Protein AF-A0A357G0B0-F1 (afdb_monomer_lite)

Radius of gyration: 17.68 Å; chains: 1; bounding box: 60×30×47 Å

Sequence (173 aa):
MLNKKDSALLTSKLYVPMVVRDMLEATEPMADDEQYALHETISNLQPDSALLSIALAAKEISKAAAYPSATLKVLGIECDRIIEDYAPLWLENAREKRIDEALVFDTLAGIPEDLEGLCDLLEVNTAFFASHDPKAAALCEILCIQAGAHALIAEEFIGVIDNEADEPVDFGV

Structure (mmCIF, N/CA/C/O backbone):
data_AF-A0A357G0B0-F1
#
_entry.id   AF-A0A357G0B0-F1
#
loop_
_atom_site.group_PDB
_atom_site.id
_atom_site.type_symbol
_atom_site.label_atom_id
_atom_site.label_alt_id
_atom_site.label_comp_id
_atom_site.label_asym_id
_atom_site.label_entity_id
_atom_site.label_seq_id
_atom_site.pdbx_PDB_ins_code
_atom_site.Cartn_x
_atom_site.Cartn_y
_atom_site.Cartn_z
_atom_site.occupancy
_atom_site.B_iso_or_equiv
_atom_site.auth_seq_id
_atom_site.auth_comp_id
_atom_site.auth_asym_id
_atom_site.auth_atom_id
_atom_site.pdbx_PDB_model_num
ATOM 1 N N . MET A 1 1 ? -8.325 5.431 -14.487 1.00 60.06 1 MET A N 1
ATOM 2 C CA . MET A 1 1 ? -9.348 4.440 -14.054 1.00 60.06 1 MET A CA 1
ATOM 3 C C . MET A 1 1 ? -9.227 3.099 -14.796 1.00 60.06 1 MET A C 1
ATOM 5 O O . MET A 1 1 ? -9.476 3.025 -15.997 1.00 60.06 1 MET A O 1
ATOM 9 N N . LEU A 1 2 ? -8.843 2.037 -14.076 1.00 78.25 2 LEU A N 1
ATOM 10 C CA . LEU A 1 2 ? -8.653 0.672 -14.598 1.00 78.25 2 LEU A CA 1
ATOM 11 C C . LEU A 1 2 ? -9.975 0.010 -15.027 1.00 78.25 2 LEU A C 1
ATOM 13 O O . LEU A 1 2 ? -11.024 0.229 -14.418 1.00 78.25 2 LEU A O 1
ATOM 17 N N . ASN A 1 3 ? -9.931 -0.841 -16.057 1.00 85.81 3 ASN A N 1
ATOM 18 C CA . ASN A 1 3 ? -11.097 -1.638 -16.446 1.00 85.81 3 ASN A CA 1
ATOM 19 C C . ASN A 1 3 ? -11.273 -2.864 -15.518 1.00 85.81 3 ASN A C 1
ATOM 21 O O . ASN A 1 3 ? -10.337 -3.302 -14.855 1.00 85.81 3 ASN A O 1
ATOM 25 N N . LYS A 1 4 ? -12.467 -3.476 -15.506 1.00 83.75 4 LYS A N 1
ATOM 26 C CA . LYS A 1 4 ? -12.779 -4.615 -14.614 1.00 83.75 4 LYS A CA 1
ATOM 27 C C . LYS A 1 4 ? -11.841 -5.818 -14.779 1.00 83.75 4 LYS A C 1
ATOM 29 O O . LYS A 1 4 ? -11.578 -6.515 -13.804 1.00 83.75 4 LYS A O 1
ATOM 34 N N . LYS A 1 5 ? -11.370 -6.087 -16.000 1.00 84.75 5 LYS A N 1
ATOM 35 C CA . LYS A 1 5 ? -10.456 -7.201 -16.290 1.00 84.75 5 LYS A CA 1
ATOM 36 C C . LYS A 1 5 ? -9.060 -6.914 -15.736 1.00 84.75 5 LYS A C 1
ATOM 38 O O . LYS A 1 5 ? -8.424 -7.817 -15.206 1.00 84.75 5 LYS A O 1
ATOM 43 N N . ASP A 1 6 ? -8.615 -5.670 -15.842 1.00 85.81 6 ASP A N 1
ATOM 44 C CA . ASP A 1 6 ? -7.333 -5.190 -15.331 1.00 85.81 6 ASP A CA 1
ATOM 45 C C . ASP A 1 6 ? -7.320 -5.202 -13.802 1.00 85.81 6 ASP A C 1
ATOM 47 O O . ASP A 1 6 ? -6.399 -5.754 -13.208 1.00 85.81 6 ASP A O 1
ATOM 51 N N . SER A 1 7 ? -8.391 -4.713 -13.165 1.00 81.25 7 SER A N 1
ATOM 52 C CA . SER A 1 7 ? -8.560 -4.806 -11.711 1.00 81.25 7 SER A CA 1
ATOM 53 C C . SER A 1 7 ? -8.569 -6.256 -11.227 1.00 81.25 7 SER A C 1
ATOM 55 O O . SER A 1 7 ? -7.870 -6.579 -10.276 1.00 81.25 7 SER A O 1
ATOM 57 N N . ALA A 1 8 ? -9.301 -7.151 -11.902 1.00 82.06 8 ALA A N 1
ATOM 58 C CA . ALA A 1 8 ? -9.315 -8.567 -11.537 1.00 82.06 8 ALA A CA 1
ATOM 59 C C . ALA A 1 8 ? -7.929 -9.215 -11.677 1.00 82.06 8 ALA A C 1
ATOM 61 O O . ALA A 1 8 ? -7.543 -10.012 -10.827 1.00 82.06 8 ALA A O 1
ATOM 62 N N . LEU A 1 9 ? -7.172 -8.860 -12.721 1.00 85.00 9 LEU A N 1
ATOM 63 C CA . LEU A 1 9 ? -5.824 -9.381 -12.926 1.00 85.00 9 LEU A CA 1
ATOM 64 C C . LEU A 1 9 ? -4.858 -8.898 -11.838 1.00 85.00 9 LEU A C 1
ATOM 66 O O . LEU A 1 9 ? -4.165 -9.734 -11.263 1.00 85.00 9 LEU A O 1
ATOM 70 N N . LEU A 1 10 ? -4.857 -7.598 -11.518 1.00 85.44 10 LEU A N 1
ATOM 71 C CA . LEU A 1 10 ? -4.059 -7.036 -10.421 1.00 85.44 10 LEU A CA 1
ATOM 72 C C . LEU A 1 10 ? -4.351 -7.753 -9.113 1.00 85.44 10 LEU A C 1
ATOM 74 O O . LEU A 1 10 ? -3.448 -8.326 -8.524 1.00 85.44 10 LEU A O 1
ATOM 78 N N . THR A 1 11 ? -5.617 -7.807 -8.704 1.00 78.75 11 THR A N 1
ATOM 79 C CA . THR A 1 11 ? -6.006 -8.438 -7.440 1.00 78.75 11 THR A CA 1
ATOM 80 C C . THR A 1 11 ? -5.720 -9.945 -7.426 1.00 78.75 11 THR A C 1
ATOM 82 O O . THR A 1 11 ? -5.420 -10.505 -6.380 1.00 78.75 11 THR A O 1
ATOM 85 N N . SER A 1 12 ? -5.766 -10.622 -8.580 1.00 81.44 12 SER A N 1
ATOM 86 C CA . SER A 1 12 ? -5.409 -12.046 -8.669 1.00 81.44 12 SER A CA 1
ATOM 87 C C . SER A 1 12 ? -3.911 -12.324 -8.565 1.00 81.44 12 SER A C 1
ATOM 89 O O . SER A 1 12 ? -3.527 -13.463 -8.345 1.00 81.44 12 SER A O 1
ATOM 91 N N . LYS A 1 13 ? -3.060 -11.325 -8.802 1.00 86.38 13 LYS A N 1
ATOM 92 C CA . LYS A 1 13 ? -1.601 -11.479 -8.774 1.00 86.38 13 LYS A CA 1
ATOM 93 C C . LYS A 1 13 ? -0.996 -10.878 -7.511 1.00 86.38 13 LYS A C 1
ATOM 95 O O . LYS A 1 13 ? -0.071 -11.446 -6.945 1.00 86.38 13 LYS A O 1
ATOM 100 N N . LEU A 1 14 ? -1.552 -9.754 -7.081 1.00 87.62 14 LEU A N 1
ATOM 101 C CA . LEU A 1 14 ? -1.248 -9.041 -5.857 1.00 87.62 14 LEU A CA 1
ATOM 102 C C . LEU A 1 14 ? -2.347 -9.412 -4.859 1.00 87.62 14 LEU A C 1
ATOM 104 O O . LEU A 1 14 ? -3.394 -8.772 -4.809 1.00 87.62 14 LEU A O 1
ATOM 108 N N . TYR A 1 15 ? -2.153 -10.512 -4.130 1.00 88.44 15 TYR A N 1
ATOM 109 C CA . TYR A 1 15 ? -3.169 -11.086 -3.234 1.00 88.44 15 TYR A CA 1
ATOM 110 C C . TYR A 1 15 ? -3.373 -10.273 -1.943 1.00 88.44 15 TYR A C 1
ATOM 112 O O . TYR A 1 15 ? -4.422 -10.379 -1.307 1.00 88.44 15 TYR A O 1
ATOM 120 N N . VAL A 1 16 ? -2.395 -9.435 -1.580 1.00 94.00 16 VAL A N 1
ATOM 121 C CA . VAL A 1 16 ? -2.351 -8.621 -0.350 1.00 94.00 16 VAL A CA 1
ATOM 122 C C . VAL A 1 16 ? -3.639 -7.821 -0.091 1.00 94.00 16 VAL A C 1
ATOM 124 O O . VAL A 1 16 ? -4.158 -7.908 1.019 1.00 94.00 16 VAL A O 1
ATOM 127 N N . PRO A 1 17 ? -4.243 -7.109 -1.064 1.00 92.81 17 PRO A N 1
ATOM 128 C CA . PRO A 1 17 ? -5.452 -6.323 -0.814 1.00 92.81 17 PRO A CA 1
ATOM 129 C C . PRO A 1 17 ? -6.666 -7.183 -0.444 1.00 92.81 17 PRO A C 1
ATOM 131 O O . PRO A 1 17 ? -7.521 -6.735 0.314 1.00 92.81 17 PRO A O 1
ATOM 134 N N . MET A 1 18 ? -6.754 -8.418 -0.958 1.00 92.56 18 MET A N 1
ATOM 135 C CA . MET A 1 18 ? -7.819 -9.345 -0.554 1.00 92.56 18 MET A CA 1
ATOM 136 C C . MET A 1 18 ? -7.605 -9.821 0.874 1.00 92.56 18 MET A C 1
ATOM 138 O O . MET A 1 18 ? -8.544 -9.776 1.655 1.00 92.56 18 MET A O 1
ATOM 142 N N . VAL A 1 19 ? -6.373 -10.205 1.219 1.00 94.06 19 VAL A N 1
ATOM 143 C CA . VAL A 1 19 ? -6.018 -10.632 2.580 1.00 94.06 19 VAL A CA 1
ATOM 144 C C . VAL A 1 19 ? -6.338 -9.527 3.588 1.00 94.06 19 VAL A C 1
ATOM 146 O O . VAL A 1 19 ? -6.997 -9.785 4.589 1.00 94.06 19 VAL A O 1
ATOM 149 N N . VAL A 1 20 ? -5.961 -8.281 3.288 1.00 96.00 20 VAL A N 1
ATOM 150 C CA . VAL A 1 20 ? -6.248 -7.122 4.146 1.00 96.00 20 VAL A CA 1
ATOM 151 C C . VAL A 1 20 ? -7.751 -6.880 4.293 1.00 96.00 20 VAL A C 1
ATOM 153 O O . VAL A 1 20 ? -8.222 -6.655 5.407 1.00 96.00 20 VAL A O 1
ATOM 156 N N . ARG A 1 21 ? -8.528 -6.963 3.206 1.00 94.69 21 ARG A N 1
ATOM 157 C CA . ARG A 1 21 ? -9.992 -6.850 3.287 1.00 94.69 21 ARG A CA 1
ATOM 158 C C . ARG A 1 21 ? -10.594 -7.958 4.151 1.00 94.69 21 ARG A C 1
ATOM 160 O O . ARG A 1 21 ? -11.410 -7.668 5.019 1.00 94.69 21 ARG A O 1
ATOM 167 N N . ASP A 1 22 ? -10.180 -9.201 3.938 1.00 94.44 22 ASP A N 1
ATOM 168 C CA . ASP A 1 22 ? -10.704 -10.350 4.676 1.00 94.44 22 ASP A CA 1
ATOM 169 C C . ASP A 1 22 ? -10.360 -10.234 6.178 1.00 94.44 22 ASP A C 1
ATOM 171 O O . ASP A 1 22 ? -11.207 -10.500 7.032 1.00 94.44 22 ASP A O 1
ATOM 175 N N . MET A 1 23 ? -9.164 -9.732 6.515 1.00 95.56 23 MET A N 1
ATOM 176 C CA . MET A 1 23 ? -8.775 -9.409 7.893 1.00 95.56 23 MET A CA 1
ATOM 177 C C . MET A 1 23 ? -9.672 -8.322 8.497 1.00 95.56 23 MET A C 1
ATOM 179 O O . MET A 1 23 ? -10.169 -8.505 9.611 1.00 95.56 23 MET A O 1
ATOM 183 N N . LEU A 1 24 ? -9.918 -7.217 7.779 1.00 94.56 24 LEU A N 1
ATOM 184 C CA . LEU A 1 24 ? -10.809 -6.132 8.224 1.00 94.56 24 LEU A CA 1
ATOM 185 C C . LEU A 1 24 ? -12.237 -6.627 8.497 1.00 94.56 24 LEU A C 1
ATOM 187 O O . LEU A 1 24 ? -12.847 -6.220 9.483 1.00 94.56 24 LEU A O 1
ATOM 191 N N . GLU A 1 25 ? -12.759 -7.513 7.647 1.00 93.88 25 GLU A N 1
ATOM 192 C CA . GLU A 1 25 ? -14.118 -8.058 7.757 1.00 93.88 25 GLU A CA 1
ATOM 193 C C . GLU A 1 25 ? -14.258 -9.139 8.842 1.00 93.88 25 GLU A C 1
ATOM 195 O O . GLU A 1 25 ? -15.366 -9.390 9.327 1.00 93.88 25 GLU A O 1
ATOM 200 N N . ALA A 1 26 ? -13.157 -9.776 9.251 1.00 93.12 26 ALA A N 1
ATOM 201 C CA . ALA A 1 26 ? -13.181 -10.788 10.298 1.00 93.12 26 ALA A CA 1
ATOM 202 C C . ALA A 1 26 ? -13.670 -10.205 11.636 1.00 93.12 26 ALA A C 1
ATOM 204 O O . ALA A 1 26 ? -13.293 -9.107 12.049 1.00 93.12 26 ALA A O 1
ATOM 205 N N . THR A 1 27 ? -14.488 -10.962 12.368 1.00 89.50 27 THR A N 1
ATOM 206 C CA . THR A 1 27 ? -14.998 -10.534 13.683 1.00 89.50 27 THR A CA 1
ATOM 207 C C . THR A 1 27 ? -13.985 -10.718 14.807 1.00 89.50 27 THR A C 1
ATOM 209 O O . THR A 1 27 ? -14.098 -10.084 15.853 1.00 89.50 27 THR A O 1
ATOM 212 N N . GLU A 1 28 ? -13.024 -11.617 14.613 1.00 91.81 28 GLU A N 1
ATOM 213 C CA . GLU A 1 28 ? -11.996 -11.926 15.601 1.00 91.81 28 GLU A CA 1
ATOM 214 C C . GLU A 1 28 ? -10.842 -10.910 15.517 1.00 91.81 28 GLU A C 1
ATOM 216 O O . GLU A 1 28 ? -10.600 -10.335 14.445 1.00 91.81 28 GLU A O 1
ATOM 221 N N . PRO A 1 29 ? -10.149 -10.627 16.636 1.00 90.12 29 PRO A N 1
ATOM 222 C CA . PRO A 1 29 ? -8.896 -9.881 16.609 1.00 90.12 29 PRO A CA 1
ATOM 223 C C . PRO A 1 29 ? -7.864 -10.594 15.734 1.00 90.12 29 PRO A C 1
ATOM 225 O O . PRO A 1 29 ? -7.851 -11.819 15.681 1.00 90.12 29 PRO A O 1
ATOM 228 N N . MET A 1 30 ? -6.992 -9.822 15.090 1.00 93.25 30 MET A N 1
ATOM 229 C CA . MET A 1 30 ? -5.939 -10.378 14.245 1.00 93.25 30 MET A CA 1
ATOM 230 C C . MET A 1 30 ? -4.884 -11.068 15.114 1.00 93.25 30 MET A C 1
ATOM 232 O O . MET A 1 30 ? -4.330 -10.443 16.024 1.00 93.25 30 MET A O 1
ATOM 236 N N . ALA A 1 31 ? -4.622 -12.341 14.846 1.00 93.50 31 ALA A N 1
ATOM 237 C CA . ALA A 1 31 ? -3.631 -13.118 15.575 1.00 93.50 31 ALA A CA 1
ATOM 238 C C . ALA A 1 31 ? -2.198 -12.761 15.134 1.00 93.50 31 ALA A C 1
ATOM 240 O O . ALA A 1 31 ? -1.970 -12.246 14.039 1.00 93.50 31 ALA A O 1
ATOM 241 N N . ASP A 1 32 ? -1.212 -13.005 16.001 1.00 94.00 32 ASP A N 1
ATOM 242 C CA . ASP A 1 32 ? 0.187 -12.631 15.740 1.00 94.00 32 ASP A CA 1
ATOM 243 C C . ASP A 1 32 ? 0.774 -13.364 14.518 1.00 94.00 32 ASP A C 1
ATOM 245 O O . ASP A 1 32 ? 1.599 -12.814 13.790 1.00 94.00 32 ASP A O 1
ATOM 249 N N . ASP A 1 33 ? 0.341 -14.601 14.265 1.00 95.56 33 ASP A N 1
ATOM 250 C CA . ASP A 1 33 ? 0.732 -15.385 13.092 1.00 95.56 33 ASP A CA 1
ATOM 251 C C . ASP A 1 33 ? 0.123 -14.834 11.796 1.00 95.56 33 ASP A C 1
ATOM 253 O O . ASP A 1 33 ? 0.802 -14.809 10.771 1.00 95.56 33 ASP A O 1
ATOM 257 N N . GLU A 1 34 ? -1.108 -14.322 11.841 1.00 94.69 34 GLU A N 1
ATOM 258 C CA . GLU A 1 34 ? -1.740 -13.616 10.720 1.00 94.69 34 GLU A CA 1
ATOM 259 C C . GLU A 1 34 ? -0.993 -12.316 10.375 1.00 94.69 34 GLU A C 1
ATOM 261 O O . GLU A 1 34 ? -0.730 -12.042 9.200 1.00 94.69 34 GLU A O 1
ATOM 266 N N . GLN A 1 35 ? -0.594 -11.545 11.394 1.00 95.38 35 GLN A N 1
ATOM 267 C CA . GLN A 1 35 ? 0.223 -10.334 11.225 1.00 95.38 35 GLN A CA 1
ATOM 268 C C . GLN A 1 35 ? 1.582 -10.660 10.605 1.00 95.38 35 GLN A C 1
ATOM 270 O O . GLN A 1 35 ? 2.012 -10.019 9.643 1.00 95.38 35 GLN A O 1
ATOM 275 N N . TYR A 1 36 ? 2.247 -11.688 11.135 1.00 96.12 36 TYR A N 1
ATOM 276 C CA . TYR A 1 36 ? 3.538 -12.143 10.635 1.00 96.12 36 TYR A CA 1
ATOM 277 C C . TYR A 1 36 ? 3.447 -12.633 9.186 1.00 96.12 36 TYR A C 1
ATOM 279 O O . TYR A 1 36 ? 4.262 -12.242 8.350 1.00 96.12 36 TYR A O 1
ATOM 287 N N . ALA A 1 37 ? 2.426 -13.430 8.862 1.00 96.19 37 ALA A N 1
ATOM 288 C CA . ALA A 1 37 ? 2.205 -13.930 7.510 1.00 96.19 37 ALA A CA 1
ATOM 289 C C . ALA A 1 37 ? 1.981 -12.788 6.507 1.00 96.19 37 ALA A C 1
ATOM 291 O O . ALA A 1 37 ? 2.470 -12.857 5.377 1.00 96.19 37 ALA A O 1
ATOM 292 N N . LEU A 1 38 ? 1.284 -11.717 6.906 1.00 96.88 38 LEU A N 1
ATOM 293 C CA . LEU A 1 38 ? 1.117 -10.535 6.061 1.00 96.88 38 LEU A CA 1
ATOM 294 C C . LEU A 1 38 ? 2.447 -9.803 5.837 1.00 96.88 38 LEU A C 1
ATOM 296 O O . LEU A 1 38 ? 2.760 -9.472 4.691 1.00 96.88 38 LEU A O 1
ATOM 300 N N . HIS A 1 39 ? 3.250 -9.602 6.890 1.00 96.75 39 HIS A N 1
ATOM 301 C CA . HIS A 1 39 ? 4.597 -9.039 6.748 1.00 96.75 39 HIS A CA 1
ATOM 302 C C . HIS A 1 39 ? 5.443 -9.854 5.767 1.00 96.75 39 HIS A C 1
ATOM 304 O O . HIS A 1 39 ? 6.003 -9.278 4.837 1.00 96.75 39 HIS A O 1
ATOM 310 N N . GLU A 1 40 ? 5.508 -11.174 5.951 1.00 96.62 40 GLU A N 1
ATOM 311 C CA . GLU A 1 40 ? 6.295 -12.076 5.105 1.00 96.62 40 GLU A CA 1
ATOM 312 C C . GLU A 1 40 ? 5.798 -12.067 3.652 1.00 96.62 40 GLU A C 1
ATOM 314 O O . GLU A 1 40 ? 6.585 -12.063 2.703 1.00 96.62 40 GLU A O 1
ATOM 319 N N . THR A 1 41 ? 4.480 -12.022 3.455 1.00 96.00 41 THR A N 1
ATOM 320 C CA . THR A 1 41 ? 3.885 -11.970 2.116 1.00 96.00 41 THR A CA 1
ATOM 321 C C . THR A 1 41 ? 4.326 -10.717 1.367 1.00 96.00 41 THR A C 1
ATOM 323 O O . THR A 1 41 ? 4.695 -10.809 0.198 1.00 96.00 41 THR A O 1
ATOM 326 N N . ILE A 1 42 ? 4.305 -9.555 2.026 1.00 97.25 42 ILE A N 1
ATOM 327 C CA . ILE A 1 42 ? 4.686 -8.290 1.395 1.00 97.25 42 ILE A CA 1
ATOM 328 C C . ILE A 1 42 ? 6.206 -8.211 1.216 1.00 97.25 42 ILE A C 1
ATOM 330 O O . ILE A 1 42 ? 6.648 -7.806 0.150 1.00 97.25 42 ILE A O 1
ATOM 334 N N . SER A 1 43 ? 7.008 -8.660 2.189 1.00 96.81 43 SER A N 1
ATOM 335 C CA . SER A 1 43 ? 8.480 -8.608 2.108 1.00 96.81 43 SER A CA 1
ATOM 336 C C . SER A 1 43 ? 9.080 -9.432 0.969 1.00 96.81 43 SER A C 1
ATOM 338 O O . SER A 1 43 ? 10.222 -9.213 0.586 1.00 96.81 43 SER A O 1
ATOM 340 N N . ASN A 1 44 ? 8.337 -10.412 0.452 1.00 95.19 44 ASN A N 1
ATOM 341 C CA . ASN A 1 44 ? 8.759 -11.234 -0.682 1.00 95.19 44 ASN A CA 1
ATOM 342 C C . ASN A 1 44 ? 8.447 -10.596 -2.050 1.00 95.19 44 ASN A C 1
ATOM 344 O O . ASN A 1 44 ? 8.746 -11.193 -3.089 1.00 95.19 44 ASN A O 1
ATOM 348 N N . LEU A 1 45 ? 7.815 -9.421 -2.077 1.00 94.62 45 LEU A N 1
ATOM 349 C CA . LEU A 1 45 ? 7.503 -8.712 -3.312 1.00 94.62 45 LEU A CA 1
ATOM 350 C C . LEU A 1 45 ? 8.704 -7.898 -3.802 1.00 94.62 45 LEU A C 1
ATOM 352 O O . LEU A 1 45 ? 9.580 -7.499 -3.045 1.00 94.62 45 LEU A O 1
ATOM 356 N N . GLN A 1 46 ? 8.734 -7.646 -5.108 1.00 92.88 46 GLN A N 1
ATOM 357 C CA . GLN A 1 46 ? 9.593 -6.600 -5.662 1.00 92.88 46 GLN A CA 1
ATOM 358 C C . GLN A 1 46 ? 8.991 -5.220 -5.348 1.00 92.88 46 GLN A C 1
ATOM 360 O O . GLN A 1 46 ? 7.767 -5.136 -5.192 1.00 92.88 46 GLN A O 1
ATOM 365 N N . PRO A 1 47 ? 9.794 -4.142 -5.273 1.00 94.25 47 PRO A N 1
ATOM 366 C CA . PRO A 1 47 ? 9.307 -2.825 -4.853 1.00 94.25 47 PRO A CA 1
ATOM 367 C C . PRO A 1 47 ? 8.108 -2.286 -5.644 1.00 94.25 47 PRO A C 1
ATOM 369 O O . PRO A 1 47 ? 7.177 -1.752 -5.050 1.00 94.25 47 PRO A O 1
ATOM 372 N N . ASP A 1 48 ? 8.063 -2.503 -6.958 1.00 93.12 48 ASP A N 1
ATOM 373 C CA . ASP A 1 48 ? 6.939 -2.113 -7.822 1.00 93.12 48 ASP A CA 1
ATOM 374 C C . ASP A 1 48 ? 5.623 -2.817 -7.443 1.00 93.12 48 ASP A C 1
ATOM 376 O O . ASP A 1 48 ? 4.548 -2.219 -7.348 1.00 93.12 48 ASP A O 1
ATOM 380 N N . SER A 1 49 ? 5.723 -4.114 -7.176 1.00 94.75 49 SER A N 1
ATOM 381 C CA . SER A 1 49 ? 4.619 -4.986 -6.804 1.00 94.75 49 SER A CA 1
ATOM 382 C C . SER A 1 49 ? 4.188 -4.730 -5.362 1.00 94.75 49 SER A C 1
ATOM 384 O O . SER A 1 49 ? 2.995 -4.815 -5.056 1.00 94.75 49 SER A O 1
ATOM 386 N N . ALA A 1 50 ? 5.138 -4.395 -4.487 1.00 96.75 50 ALA A N 1
ATOM 387 C CA . ALA A 1 50 ? 4.890 -3.980 -3.116 1.00 96.75 50 ALA A CA 1
ATOM 388 C C . ALA A 1 50 ? 4.144 -2.645 -3.076 1.00 96.75 50 ALA A C 1
ATOM 390 O O . ALA A 1 50 ? 3.085 -2.589 -2.458 1.00 96.75 50 ALA A O 1
ATOM 391 N N . LEU A 1 51 ? 4.604 -1.622 -3.806 1.00 97.56 51 LEU A N 1
ATOM 392 C CA . LEU A 1 51 ? 3.942 -0.316 -3.899 1.00 97.56 51 LEU A CA 1
ATOM 393 C C . LEU A 1 51 ? 2.471 -0.462 -4.303 1.00 97.56 51 LEU A C 1
ATOM 395 O O . LEU A 1 51 ? 1.575 0.001 -3.594 1.00 97.56 51 LEU A O 1
ATOM 399 N N . LEU A 1 52 ? 2.197 -1.191 -5.390 1.00 96.88 52 LEU A N 1
ATOM 400 C CA . LEU A 1 52 ? 0.824 -1.438 -5.835 1.00 96.88 52 LEU A CA 1
ATOM 401 C C . LEU A 1 52 ? 0.007 -2.255 -4.828 1.00 96.88 52 LEU A C 1
ATOM 403 O O . LEU A 1 52 ? -1.171 -1.963 -4.611 1.00 96.88 52 LEU A O 1
ATOM 407 N N . SER A 1 53 ? 0.608 -3.273 -4.210 1.00 97.31 53 SER A N 1
ATOM 408 C CA . SER A 1 53 ? -0.059 -4.095 -3.193 1.00 97.31 53 SER A CA 1
ATOM 409 C C . SER A 1 53 ? -0.452 -3.274 -1.970 1.00 97.31 53 SER A C 1
ATOM 411 O O . SER A 1 53 ? -1.583 -3.386 -1.497 1.00 97.31 53 SER A O 1
ATOM 413 N N . ILE A 1 54 ? 0.460 -2.429 -1.490 1.00 98.31 54 ILE A N 1
ATOM 414 C CA . ILE A 1 54 ? 0.267 -1.565 -0.328 1.00 98.31 54 ILE A CA 1
ATOM 415 C C . ILE A 1 54 ? -0.774 -0.492 -0.651 1.00 98.31 54 ILE A C 1
ATOM 417 O O . ILE A 1 54 ? -1.721 -0.341 0.114 1.00 98.31 54 ILE A O 1
ATOM 421 N N . ALA A 1 55 ? -0.687 0.184 -1.801 1.00 98.00 55 ALA A N 1
ATOM 422 C CA . ALA A 1 55 ? -1.665 1.197 -2.207 1.00 98.00 55 ALA A CA 1
ATOM 423 C C . ALA A 1 55 ? -3.082 0.613 -2.349 1.00 98.00 55 ALA A C 1
ATOM 425 O O . ALA A 1 55 ? -4.062 1.182 -1.862 1.00 98.00 55 ALA A O 1
ATOM 426 N N . LEU A 1 56 ? -3.217 -0.563 -2.971 1.00 96.62 56 LEU A N 1
ATOM 427 C CA . LEU A 1 56 ? -4.506 -1.248 -3.077 1.00 96.62 56 LEU A CA 1
ATOM 428 C C . LEU A 1 56 ? -5.048 -1.660 -1.700 1.00 96.62 56 LEU A C 1
ATOM 430 O O . LEU A 1 56 ? -6.238 -1.483 -1.447 1.00 96.62 56 LEU A O 1
ATOM 434 N N . ALA A 1 57 ? -4.201 -2.175 -0.807 1.00 97.38 57 ALA A N 1
ATOM 435 C CA . ALA A 1 57 ? -4.594 -2.562 0.546 1.00 97.38 57 ALA A CA 1
ATOM 436 C C . ALA A 1 57 ? -4.990 -1.357 1.417 1.00 97.38 57 ALA A C 1
ATOM 438 O O . ALA A 1 57 ? -6.051 -1.363 2.042 1.00 97.38 57 ALA A O 1
ATOM 439 N N . ALA A 1 58 ? -4.193 -0.290 1.402 1.00 97.56 58 ALA A N 1
ATOM 440 C CA . ALA A 1 58 ? -4.462 0.961 2.106 1.00 97.56 58 ALA A CA 1
ATOM 441 C C . ALA A 1 58 ? -5.771 1.613 1.633 1.00 97.56 58 ALA A C 1
ATOM 443 O O . ALA A 1 58 ? -6.540 2.158 2.430 1.00 97.56 58 ALA A O 1
ATOM 444 N N . LYS A 1 59 ? -6.087 1.484 0.342 1.00 95.56 59 LYS A N 1
ATOM 445 C CA . LYS A 1 59 ? -7.376 1.901 -0.209 1.00 95.56 59 LYS A CA 1
ATOM 446 C C . LYS A 1 59 ? -8.548 1.078 0.332 1.00 95.56 59 LYS A C 1
ATOM 448 O O . LYS A 1 59 ? -9.617 1.646 0.558 1.00 95.56 59 LYS A O 1
ATOM 453 N N . GLU A 1 60 ? -8.387 -0.227 0.550 1.00 95.06 60 GLU A N 1
ATOM 454 C CA . GLU A 1 60 ? -9.420 -1.038 1.212 1.00 95.06 60 GLU A CA 1
ATOM 455 C C . GLU A 1 60 ? -9.619 -0.607 2.674 1.00 95.06 60 GLU A C 1
ATOM 457 O O . GLU A 1 60 ? -10.763 -0.428 3.090 1.00 95.06 60 GLU A O 1
ATOM 462 N N . ILE A 1 61 ? -8.541 -0.305 3.411 1.00 95.56 61 ILE A N 1
ATOM 463 C CA . ILE A 1 61 ? -8.625 0.258 4.775 1.00 95.56 61 ILE A CA 1
ATOM 464 C C . ILE A 1 61 ? -9.391 1.591 4.770 1.00 95.56 61 ILE A C 1
ATOM 466 O O . ILE A 1 61 ? -10.328 1.780 5.547 1.00 95.56 61 ILE A O 1
ATOM 470 N N . SER A 1 62 ? -9.046 2.506 3.856 1.00 94.25 62 SER A N 1
ATOM 471 C CA . SER A 1 62 ? -9.708 3.814 3.724 1.00 94.25 62 SER A CA 1
ATOM 472 C C . SER A 1 62 ? -11.217 3.686 3.464 1.00 94.25 62 SER A C 1
ATOM 474 O O . SER A 1 62 ? -12.009 4.438 4.032 1.00 94.25 62 SER A O 1
ATOM 476 N N . LYS A 1 63 ? -11.641 2.705 2.653 1.00 92.38 63 LYS A N 1
ATOM 477 C CA . LYS A 1 63 ? -13.064 2.437 2.374 1.00 92.38 63 LYS A CA 1
ATOM 478 C C . LYS A 1 63 ? -13.800 1.777 3.538 1.00 92.38 63 LYS A C 1
ATOM 480 O O . LYS A 1 63 ? -14.990 2.033 3.706 1.00 92.38 63 LYS A O 1
ATOM 485 N N . ALA A 1 64 ? -13.128 0.896 4.276 1.00 90.38 64 ALA A N 1
ATOM 486 C CA . ALA A 1 64 ? -13.721 0.153 5.386 1.00 90.38 64 ALA A CA 1
ATOM 487 C C . ALA A 1 64 ? -13.920 1.021 6.638 1.00 90.38 64 ALA A C 1
ATOM 489 O O . ALA A 1 64 ? -14.732 0.686 7.501 1.00 90.38 64 ALA A O 1
ATOM 490 N N . ALA A 1 65 ? -13.210 2.147 6.733 1.00 88.00 65 ALA A N 1
ATOM 491 C CA . ALA A 1 65 ? -13.280 3.044 7.872 1.00 88.00 65 ALA A CA 1
ATOM 492 C C . ALA A 1 65 ? -14.711 3.548 8.137 1.00 88.00 65 ALA A C 1
ATOM 494 O O . ALA A 1 65 ? -15.310 4.270 7.339 1.00 88.00 65 ALA A O 1
ATOM 495 N N . ALA A 1 66 ? -15.239 3.231 9.321 1.00 84.62 6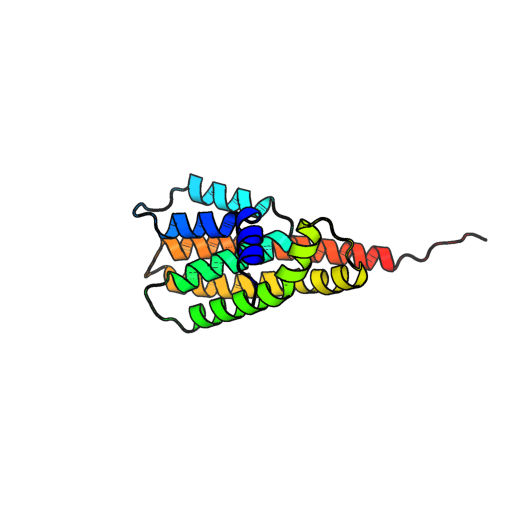6 ALA A N 1
ATOM 496 C CA . ALA A 1 66 ? -16.561 3.687 9.756 1.00 84.62 66 ALA A CA 1
ATOM 497 C C . ALA A 1 66 ? -16.612 5.193 10.084 1.00 84.62 66 ALA A C 1
ATOM 499 O O . ALA A 1 66 ? -17.696 5.773 10.194 1.00 84.62 66 ALA A O 1
ATOM 500 N N . TYR A 1 67 ? -15.448 5.829 10.253 1.00 83.75 67 TYR A N 1
ATOM 501 C CA . TYR A 1 67 ? -15.321 7.214 10.691 1.00 83.75 67 TYR A CA 1
ATOM 502 C C . TYR A 1 67 ? -14.687 8.080 9.601 1.00 83.75 67 TYR A C 1
ATOM 504 O O . TYR A 1 67 ? -13.598 7.763 9.120 1.00 83.75 67 TYR A O 1
ATOM 512 N N . PRO A 1 68 ? -15.318 9.205 9.227 1.00 81.94 68 PRO A N 1
ATOM 513 C CA . PRO A 1 68 ? -14.728 10.117 8.264 1.00 81.94 68 PRO A CA 1
ATOM 514 C C . PRO A 1 68 ? -13.505 10.811 8.876 1.00 81.94 68 PRO A C 1
ATOM 516 O O . PRO A 1 68 ? -13.609 11.467 9.911 1.00 81.94 68 PRO A O 1
ATOM 519 N N . SER A 1 69 ? -12.363 10.724 8.196 1.00 89.69 69 SER A N 1
ATOM 520 C CA . SER A 1 69 ? -11.159 11.494 8.515 1.00 89.69 69 SER A CA 1
ATOM 521 C C . SER A 1 69 ? -10.606 12.163 7.262 1.00 89.69 69 SER A C 1
ATOM 523 O O . SER A 1 69 ? -10.603 11.579 6.175 1.00 89.69 69 SER A O 1
ATOM 525 N N . ALA A 1 70 ? -10.103 13.390 7.414 1.00 93.56 70 ALA A N 1
ATOM 526 C CA . ALA A 1 70 ? -9.387 14.073 6.343 1.00 93.56 70 ALA A CA 1
ATOM 527 C C . ALA A 1 70 ? -8.134 13.284 5.923 1.00 93.56 70 ALA A C 1
ATOM 529 O O . ALA A 1 70 ? -7.866 13.176 4.730 1.00 93.56 70 ALA A O 1
ATOM 530 N N . THR A 1 71 ? -7.428 12.670 6.879 1.00 93.44 71 THR A N 1
ATOM 531 C CA . THR A 1 71 ? -6.216 11.872 6.621 1.00 93.44 71 THR A CA 1
ATOM 532 C C .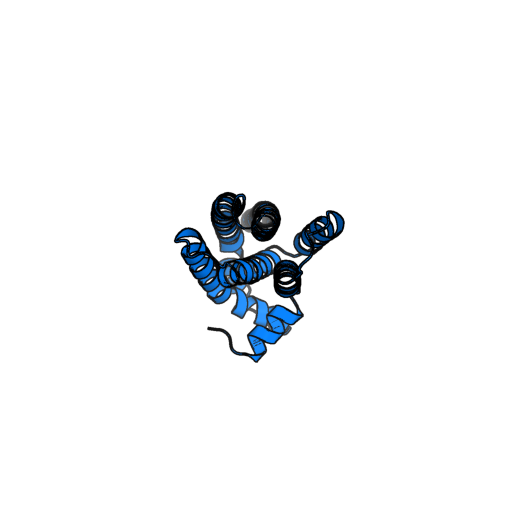 THR A 1 71 ? -6.524 10.614 5.814 1.00 93.44 71 THR A C 1
ATOM 534 O O . THR A 1 71 ? -5.783 10.285 4.894 1.00 93.44 71 THR A O 1
ATOM 537 N N . LEU A 1 72 ? -7.660 9.959 6.076 1.00 93.75 72 LEU A N 1
ATOM 538 C CA . LEU A 1 72 ? -8.109 8.788 5.313 1.00 93.75 72 LEU A CA 1
ATOM 539 C C . LEU A 1 72 ? -8.521 9.140 3.889 1.00 93.75 72 LEU A C 1
ATOM 541 O O . LEU A 1 72 ? -8.310 8.353 2.965 1.00 93.75 72 LEU A O 1
ATOM 545 N N . LYS A 1 73 ? -9.104 10.328 3.704 1.00 94.75 73 LYS A N 1
ATOM 546 C CA . LYS A 1 73 ? -9.440 10.832 2.375 1.00 94.75 73 LYS A CA 1
ATOM 547 C C . LYS A 1 73 ? -8.181 11.135 1.565 1.00 94.75 73 LYS A C 1
ATOM 549 O O . LYS A 1 73 ? -8.150 10.800 0.387 1.00 94.75 73 LYS A O 1
ATOM 554 N N . VAL A 1 74 ? -7.169 11.746 2.184 1.00 96.69 74 VAL A N 1
ATOM 555 C CA . VAL A 1 74 ? -5.867 11.981 1.539 1.00 96.69 74 VAL A CA 1
ATOM 556 C C . VAL A 1 74 ? -5.204 10.651 1.188 1.00 96.69 74 VAL A C 1
ATOM 558 O O . VAL A 1 74 ? -4.836 10.474 0.035 1.00 96.69 74 VAL A O 1
ATOM 561 N N . LEU A 1 75 ? -5.175 9.686 2.116 1.00 96.75 75 LEU A N 1
ATOM 562 C CA . LEU A 1 75 ? -4.666 8.336 1.849 1.00 96.75 75 LEU A CA 1
ATOM 563 C C . LEU A 1 75 ? -5.355 7.696 0.637 1.00 96.75 75 LEU A C 1
ATOM 565 O O . LEU A 1 75 ? -4.686 7.173 -0.245 1.00 96.75 75 LEU A O 1
ATOM 569 N N . GLY A 1 76 ? -6.686 7.775 0.558 1.00 96.44 76 GLY A N 1
ATOM 570 C CA . GLY A 1 76 ? -7.438 7.231 -0.574 1.00 96.44 76 GLY A CA 1
ATOM 571 C C . GLY A 1 76 ? -7.104 7.902 -1.911 1.00 96.44 76 GLY A C 1
ATOM 572 O O . GLY A 1 76 ? -6.969 7.204 -2.912 1.00 96.44 76 GLY A O 1
ATOM 573 N N . ILE A 1 77 ? -6.943 9.232 -1.923 1.00 96.38 77 ILE A N 1
ATOM 574 C CA . ILE A 1 77 ? -6.546 9.994 -3.120 1.00 96.38 77 ILE A CA 1
ATOM 575 C C . ILE A 1 77 ? -5.135 9.602 -3.566 1.00 96.38 77 ILE A C 1
ATOM 577 O O . ILE A 1 77 ? -4.915 9.388 -4.755 1.00 96.38 77 ILE A O 1
ATOM 581 N N . GLU A 1 78 ? -4.203 9.472 -2.624 1.00 97.75 78 GLU A N 1
ATOM 582 C CA . GLU A 1 78 ? -2.821 9.109 -2.932 1.00 97.75 78 GLU A CA 1
ATOM 583 C C . GLU A 1 78 ? -2.718 7.680 -3.469 1.00 97.75 78 GLU A C 1
ATOM 585 O O . GLU A 1 78 ? -2.079 7.432 -4.488 1.00 97.75 78 GLU A O 1
ATOM 590 N N . CYS A 1 79 ? -3.454 6.746 -2.859 1.00 97.44 79 CYS A N 1
ATOM 591 C CA . CYS A 1 79 ? -3.559 5.384 -3.372 1.00 97.44 79 CYS A CA 1
ATOM 592 C C . CYS A 1 79 ? -4.131 5.361 -4.796 1.00 97.44 79 CYS A C 1
ATOM 594 O O . CYS A 1 79 ? -3.675 4.577 -5.625 1.00 97.44 79 CYS A O 1
ATOM 596 N N . ASP A 1 80 ? -5.131 6.198 -5.093 1.00 96.38 80 ASP A N 1
ATOM 597 C CA . ASP A 1 80 ? -5.690 6.312 -6.442 1.00 96.38 80 ASP A CA 1
ATOM 598 C C . ASP A 1 80 ? -4.652 6.802 -7.449 1.00 96.38 80 ASP A C 1
ATOM 600 O O . ASP A 1 80 ? -4.534 6.191 -8.510 1.00 96.38 80 ASP A O 1
ATOM 604 N N . ARG A 1 81 ? -3.876 7.836 -7.102 1.00 96.88 81 ARG A N 1
ATOM 605 C CA . ARG A 1 81 ? -2.783 8.343 -7.940 1.00 96.88 81 ARG A CA 1
ATOM 606 C C . ARG A 1 81 ? -1.765 7.240 -8.241 1.00 96.88 81 ARG A C 1
ATOM 608 O O . ARG A 1 81 ? -1.558 6.917 -9.405 1.00 96.88 81 ARG A O 1
ATOM 615 N N . ILE A 1 82 ? -1.224 6.590 -7.208 1.00 96.75 82 ILE A N 1
ATOM 616 C CA . ILE A 1 82 ? -0.239 5.504 -7.350 1.00 96.75 82 ILE A CA 1
ATOM 617 C C . ILE A 1 82 ? -0.792 4.371 -8.230 1.00 96.75 82 ILE A C 1
ATOM 619 O O . ILE A 1 82 ? -0.130 3.870 -9.136 1.00 96.75 82 ILE A O 1
ATOM 623 N N . ILE A 1 83 ? -2.039 3.949 -8.013 1.00 94.94 83 ILE A N 1
ATOM 624 C CA . ILE A 1 83 ? -2.635 2.893 -8.841 1.00 94.94 83 ILE A CA 1
ATOM 625 C C . ILE A 1 83 ? -2.757 3.346 -10.303 1.00 94.94 83 ILE A C 1
ATOM 627 O O . ILE A 1 83 ? -2.575 2.532 -11.208 1.00 94.94 83 ILE A O 1
ATOM 631 N N . GLU A 1 84 ? -3.097 4.606 -10.564 1.00 93.81 84 GLU A N 1
ATOM 632 C CA . GLU A 1 84 ? -3.203 5.125 -11.929 1.00 93.81 84 GLU A CA 1
ATOM 633 C C . GLU A 1 84 ? -1.848 5.241 -12.631 1.00 93.81 84 GLU A C 1
ATOM 635 O O . GLU A 1 84 ? -1.781 4.921 -13.821 1.00 93.81 84 GLU A O 1
ATOM 640 N N . ASP A 1 85 ? -0.798 5.596 -11.894 1.00 92.94 85 ASP A N 1
ATOM 641 C CA . ASP A 1 85 ? 0.551 5.791 -12.424 1.00 92.94 85 ASP A CA 1
ATOM 642 C C . ASP A 1 85 ? 1.257 4.447 -12.700 1.00 92.94 85 ASP A C 1
ATOM 644 O O . ASP A 1 85 ? 1.788 4.229 -13.790 1.00 92.94 85 ASP A O 1
ATOM 648 N N . TYR A 1 86 ? 1.194 3.490 -11.765 1.00 92.81 86 TYR A N 1
ATOM 649 C CA . TYR A 1 86 ? 2.022 2.273 -11.818 1.00 92.81 86 TYR A CA 1
ATOM 650 C C . TYR A 1 86 ? 1.307 1.044 -12.384 1.00 92.81 86 TYR A C 1
ATOM 652 O O . TYR A 1 86 ? 1.923 0.179 -13.018 1.00 92.81 86 TYR A O 1
ATOM 660 N N . ALA A 1 87 ? -0.006 0.925 -12.175 1.00 92.38 87 ALA A N 1
ATOM 661 C CA . ALA A 1 87 ? -0.720 -0.294 -12.537 1.00 92.38 87 ALA A CA 1
ATOM 662 C C . ALA A 1 87 ? -0.748 -0.596 -14.046 1.00 92.38 87 ALA A C 1
ATOM 664 O O . ALA A 1 87 ? -0.683 -1.781 -14.389 1.00 92.38 87 ALA A O 1
ATOM 665 N N . PRO A 1 88 ? -0.852 0.390 -14.966 1.00 90.44 88 PRO A N 1
ATOM 666 C CA . PRO A 1 88 ? -0.824 0.115 -16.400 1.00 90.44 88 PRO A CA 1
ATOM 667 C C . PRO A 1 88 ? 0.463 -0.588 -16.839 1.00 90.44 88 PRO A C 1
ATOM 669 O O . PRO A 1 88 ? 0.387 -1.644 -17.471 1.00 90.44 88 PRO A O 1
ATOM 672 N N . LEU A 1 89 ? 1.622 -0.053 -16.446 1.00 88.25 89 LEU A N 1
ATOM 673 C CA . LEU A 1 89 ? 2.929 -0.609 -16.796 1.00 88.25 89 LEU A CA 1
ATOM 674 C C . LEU A 1 89 ? 3.126 -1.995 -16.175 1.00 88.25 89 LEU A C 1
ATOM 676 O O . LEU A 1 89 ? 3.491 -2.953 -16.861 1.00 88.25 89 LEU A O 1
ATOM 680 N N . TRP A 1 90 ? 2.786 -2.130 -14.892 1.00 90.94 90 TRP A N 1
ATOM 681 C CA . TRP A 1 90 ? 2.851 -3.406 -14.185 1.00 90.94 90 TRP A CA 1
ATOM 682 C C . TRP A 1 90 ? 1.985 -4.480 -14.866 1.00 90.94 90 TRP A C 1
ATOM 684 O O . TRP A 1 90 ? 2.403 -5.624 -15.050 1.00 90.94 90 TRP A O 1
ATOM 694 N N . LEU A 1 91 ? 0.780 -4.115 -15.320 1.00 90.31 91 LEU A N 1
ATOM 695 C CA . LEU A 1 91 ? -0.122 -5.013 -16.044 1.00 90.31 91 LEU A CA 1
ATOM 696 C C . LEU A 1 91 ? 0.401 -5.411 -17.424 1.00 90.31 91 LEU A C 1
ATOM 698 O O . LEU A 1 91 ? 0.105 -6.515 -17.886 1.00 90.31 91 LEU A O 1
ATOM 702 N N . GLU A 1 92 ? 1.114 -4.525 -18.115 1.00 87.62 92 GLU A N 1
ATOM 703 C CA . GLU A 1 92 ? 1.775 -4.856 -19.378 1.00 87.62 92 GLU A CA 1
ATOM 704 C C . GLU A 1 92 ? 2.893 -5.875 -19.166 1.00 87.62 92 GLU A C 1
ATOM 706 O O . GLU A 1 92 ? 2.938 -6.871 -19.898 1.00 87.62 92 GLU A O 1
ATOM 711 N N . ASN A 1 93 ? 3.684 -5.701 -18.103 1.00 84.69 93 ASN A N 1
ATOM 712 C CA . ASN A 1 93 ? 4.703 -6.661 -17.684 1.00 84.69 93 ASN A CA 1
ATOM 713 C C . ASN A 1 93 ? 4.104 -8.020 -17.313 1.00 84.69 93 ASN A C 1
ATOM 715 O O . ASN A 1 93 ? 4.503 -9.057 -17.839 1.00 84.69 93 ASN A O 1
ATOM 719 N N . ALA A 1 94 ? 3.049 -8.025 -16.496 1.00 84.50 94 ALA A N 1
ATOM 720 C CA . ALA A 1 94 ? 2.354 -9.243 -16.082 1.00 84.50 94 ALA A CA 1
ATOM 721 C C . ALA A 1 94 ? 1.702 -10.015 -17.248 1.00 84.50 94 ALA A C 1
ATOM 723 O O . ALA A 1 94 ? 1.291 -11.167 -17.082 1.00 84.50 94 ALA A O 1
ATOM 724 N N . ARG A 1 95 ? 1.564 -9.381 -18.419 1.00 84.88 95 ARG A N 1
ATOM 725 C CA . ARG A 1 95 ? 1.054 -9.977 -19.663 1.00 84.88 95 ARG A CA 1
ATOM 726 C C . ARG A 1 95 ? 2.163 -10.427 -20.614 1.00 84.88 95 ARG A C 1
ATOM 728 O O . ARG A 1 95 ? 1.836 -10.787 -21.743 1.00 84.88 95 ARG A O 1
ATOM 735 N N . GLU A 1 96 ? 3.423 -10.381 -20.182 1.00 77.69 96 GLU A N 1
ATOM 736 C CA . GLU A 1 96 ? 4.607 -10.737 -20.976 1.00 77.69 96 GLU A CA 1
ATOM 737 C C . GLU A 1 96 ? 4.697 -9.947 -22.294 1.00 77.69 96 GLU A C 1
ATOM 739 O O . GLU A 1 96 ? 5.145 -10.447 -23.330 1.00 77.69 96 GLU A O 1
ATOM 744 N N . LYS A 1 97 ? 4.232 -8.693 -22.292 1.00 73.62 97 LYS A N 1
ATOM 745 C CA . LYS A 1 97 ? 4.408 -7.805 -23.443 1.00 73.62 97 LYS A CA 1
ATOM 746 C C . LYS A 1 97 ? 5.810 -7.204 -23.413 1.00 73.62 97 LYS A C 1
ATOM 748 O O . LYS A 1 97 ? 6.361 -6.968 -22.347 1.00 73.62 97 LYS A O 1
ATOM 753 N N . ARG A 1 98 ? 6.376 -6.919 -24.591 1.00 71.38 98 ARG A N 1
ATOM 754 C CA . ARG A 1 98 ? 7.591 -6.096 -24.674 1.00 71.38 98 ARG A CA 1
ATOM 755 C C . ARG A 1 98 ? 7.276 -4.697 -24.161 1.00 71.38 98 ARG A C 1
ATOM 757 O O . ARG A 1 98 ? 6.334 -4.083 -24.661 1.00 71.38 98 ARG A O 1
ATOM 764 N N . ILE A 1 99 ? 8.079 -4.233 -23.216 1.00 74.69 99 ILE A N 1
ATOM 765 C CA . ILE A 1 99 ? 7.984 -2.904 -22.620 1.00 74.69 99 ILE A CA 1
ATOM 766 C C . ILE A 1 99 ? 9.187 -2.087 -23.084 1.00 74.69 99 ILE A C 1
ATOM 768 O O . ILE A 1 99 ? 10.253 -2.646 -23.340 1.00 74.69 99 ILE A O 1
ATOM 772 N N . ASP A 1 100 ? 8.990 -0.784 -23.240 1.00 74.62 100 ASP A N 1
ATOM 773 C CA . ASP A 1 100 ? 1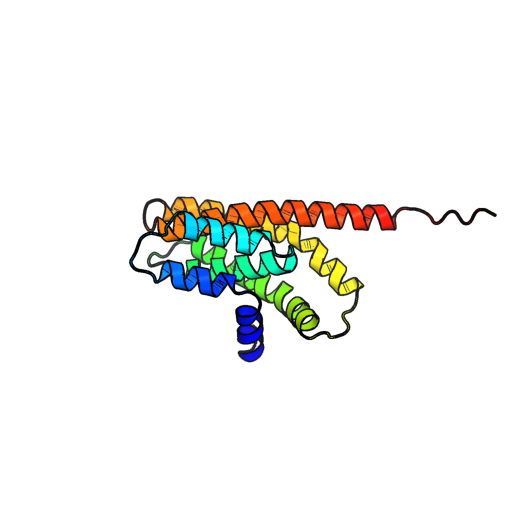0.070 0.167 -23.484 1.00 74.62 100 ASP A CA 1
ATOM 774 C C . ASP A 1 100 ? 10.912 0.334 -22.208 1.00 74.62 100 ASP A C 1
ATOM 776 O O . ASP A 1 100 ? 10.390 0.739 -21.171 1.00 74.62 100 ASP A O 1
ATOM 780 N N . GLU A 1 101 ? 12.199 -0.002 -22.280 1.00 72.44 101 GLU A N 1
ATOM 781 C CA . GLU A 1 101 ? 13.129 0.024 -21.143 1.00 72.44 101 GLU A CA 1
ATOM 782 C C . GLU A 1 101 ? 13.290 1.432 -20.550 1.00 72.44 101 GLU A C 1
ATOM 784 O O . GLU A 1 101 ? 13.404 1.563 -19.333 1.00 72.44 101 GLU A O 1
ATOM 789 N N . ALA A 1 102 ? 13.214 2.485 -21.374 1.00 73.44 102 ALA A N 1
ATOM 790 C CA . ALA A 1 102 ? 13.290 3.864 -20.890 1.00 73.44 102 ALA A CA 1
ATOM 791 C C . ALA A 1 102 ? 12.049 4.239 -20.064 1.00 73.44 102 ALA A C 1
ATOM 793 O O . ALA A 1 102 ? 12.163 4.835 -18.998 1.00 73.44 102 ALA A O 1
ATOM 794 N N . LEU A 1 103 ? 10.864 3.813 -20.515 1.00 73.69 103 LEU A N 1
ATOM 795 C CA . LEU A 1 103 ? 9.611 4.023 -19.785 1.00 73.69 103 LEU A CA 1
ATOM 796 C C . LEU A 1 103 ? 9.591 3.252 -18.458 1.00 73.69 103 LEU A C 1
ATOM 798 O O . LEU A 1 103 ? 9.041 3.738 -17.469 1.00 73.69 103 LEU A O 1
ATOM 802 N N . VAL A 1 104 ? 10.181 2.052 -18.436 1.00 75.50 104 VAL A N 1
ATOM 803 C CA . VAL A 1 104 ? 10.340 1.269 -17.205 1.00 75.50 104 VAL A CA 1
ATOM 804 C C . VAL A 1 104 ? 11.226 2.014 -16.222 1.00 75.50 104 VAL A C 1
ATOM 806 O O . VAL A 1 104 ? 10.804 2.206 -15.089 1.00 75.50 104 VAL A O 1
ATOM 809 N N . PHE A 1 105 ? 12.400 2.476 -16.650 1.00 75.69 105 PHE A N 1
ATOM 810 C CA . PHE A 1 105 ? 13.324 3.188 -15.771 1.00 75.69 105 PHE A CA 1
ATOM 811 C C . PHE A 1 105 ? 12.705 4.460 -15.176 1.00 75.69 105 PHE A C 1
ATOM 813 O O . PHE A 1 105 ? 12.687 4.604 -13.956 1.00 75.69 105 PHE A O 1
ATOM 820 N N . ASP A 1 106 ? 12.099 5.313 -16.009 1.00 78.12 106 ASP A N 1
ATOM 821 C CA . ASP A 1 106 ? 11.440 6.546 -15.552 1.00 78.12 106 ASP A CA 1
ATOM 822 C C . ASP A 1 106 ? 10.331 6.263 -14.526 1.00 78.12 106 ASP A C 1
ATOM 824 O O . ASP A 1 106 ? 10.145 7.015 -13.570 1.00 78.12 106 ASP A O 1
ATOM 828 N N . THR A 1 107 ? 9.599 5.158 -14.700 1.00 76.56 107 THR A N 1
ATOM 829 C CA . THR A 1 107 ? 8.542 4.757 -13.763 1.00 76.56 107 THR A CA 1
ATOM 830 C C . THR A 1 107 ? 9.133 4.201 -12.468 1.00 76.56 107 THR A C 1
ATOM 832 O O . THR A 1 107 ? 8.674 4.548 -11.383 1.00 76.56 107 THR A O 1
ATOM 835 N N . LEU A 1 108 ? 10.166 3.355 -12.558 1.00 81.06 108 LEU A N 1
ATOM 836 C CA . LEU A 1 108 ? 10.828 2.775 -11.389 1.00 81.06 108 LEU A CA 1
ATOM 837 C C . LEU A 1 108 ? 11.507 3.848 -10.524 1.00 81.06 108 LEU A C 1
ATOM 839 O O . LEU A 1 108 ? 11.509 3.706 -9.305 1.00 81.06 108 LEU A O 1
ATOM 843 N N . ALA A 1 109 ? 12.008 4.929 -11.129 1.00 88.50 109 ALA A N 1
ATOM 844 C CA . ALA A 1 109 ? 12.699 6.014 -10.432 1.00 88.50 109 ALA A CA 1
ATOM 845 C C . ALA A 1 109 ? 11.837 6.719 -9.366 1.00 88.50 109 ALA A C 1
ATOM 847 O O . ALA A 1 109 ? 12.370 7.182 -8.364 1.00 88.50 109 ALA A O 1
ATOM 848 N N . GLY A 1 110 ? 10.512 6.777 -9.554 1.00 92.38 110 GLY A N 1
ATOM 849 C CA . GLY A 1 110 ? 9.588 7.388 -8.587 1.00 92.38 110 GLY A CA 1
ATOM 850 C C . GLY A 1 110 ? 9.124 6.458 -7.459 1.00 92.38 110 GLY A C 1
ATOM 851 O O . GLY A 1 110 ? 8.524 6.919 -6.494 1.00 92.38 110 GLY A O 1
ATOM 852 N N . ILE A 1 111 ? 9.385 5.147 -7.559 1.00 95.19 111 ILE A N 1
ATOM 853 C CA . ILE A 1 111 ? 8.902 4.156 -6.581 1.00 95.19 111 ILE A CA 1
ATOM 854 C C . ILE A 1 111 ? 9.363 4.444 -5.148 1.00 95.19 111 ILE A C 1
ATOM 856 O O . ILE A 1 111 ? 8.528 4.302 -4.253 1.00 95.19 111 ILE A O 1
ATOM 860 N N . PRO A 1 112 ? 10.633 4.812 -4.885 1.00 96.38 112 PRO A N 1
ATOM 861 C CA . PRO A 1 112 ? 11.061 5.077 -3.520 1.00 96.38 112 PRO A CA 1
ATOM 862 C C . PRO A 1 112 ? 10.287 6.224 -2.869 1.00 96.38 112 PRO A C 1
ATOM 864 O O . PRO A 1 112 ? 9.711 6.025 -1.804 1.00 96.38 112 PRO A O 1
ATOM 867 N N . GLU A 1 113 ? 10.196 7.374 -3.543 1.00 96.69 113 GLU A N 1
ATOM 868 C CA . GLU A 1 113 ? 9.485 8.558 -3.040 1.00 96.69 113 GLU A CA 1
ATOM 869 C C . GLU A 1 113 ? 8.000 8.253 -2.787 1.00 96.69 113 GLU A C 1
ATOM 871 O O . GLU A 1 113 ? 7.442 8.627 -1.754 1.00 96.69 113 GLU A O 1
ATOM 876 N N . ASP A 1 114 ? 7.367 7.493 -3.684 1.00 98.00 114 ASP A N 1
ATOM 877 C CA . ASP A 1 114 ? 5.967 7.100 -3.531 1.00 98.00 114 ASP A CA 1
ATOM 878 C C . ASP A 1 114 ? 5.748 6.106 -2.379 1.00 98.00 114 ASP A C 1
ATOM 880 O O . ASP A 1 114 ? 4.728 6.171 -1.688 1.00 98.00 114 ASP A O 1
ATOM 884 N N . LEU A 1 115 ? 6.698 5.200 -2.130 1.00 98.38 115 LEU A N 1
ATOM 885 C CA . LEU A 1 115 ? 6.666 4.303 -0.974 1.00 98.38 115 LEU A CA 1
ATOM 886 C C . LEU A 1 115 ? 6.867 5.064 0.343 1.00 98.38 115 LEU A C 1
ATOM 888 O O . LEU A 1 115 ? 6.150 4.795 1.310 1.00 98.38 115 LEU A O 1
ATOM 892 N N . GLU A 1 116 ? 7.791 6.024 0.386 1.00 98.19 116 GLU A N 1
ATOM 893 C CA . GLU A 1 116 ? 8.007 6.884 1.555 1.00 98.19 116 GLU A CA 1
ATOM 894 C C . GLU A 1 116 ? 6.763 7.715 1.870 1.00 98.19 116 GLU A C 1
ATOM 896 O O . GLU A 1 116 ? 6.233 7.642 2.982 1.00 98.19 116 GLU A O 1
ATOM 901 N N . GLY A 1 117 ? 6.225 8.420 0.869 1.00 97.88 117 GLY A N 1
ATOM 902 C CA . GLY A 1 117 ? 5.010 9.217 1.026 1.00 97.88 117 GLY A CA 1
ATOM 903 C C . GLY A 1 117 ? 3.812 8.377 1.473 1.00 97.88 117 GLY A C 1
ATOM 904 O O . GLY A 1 117 ? 2.986 8.824 2.278 1.00 97.88 117 GLY A O 1
ATOM 905 N N . LEU A 1 118 ? 3.723 7.125 1.012 1.00 97.81 118 LEU A N 1
ATOM 906 C CA . LEU A 1 118 ? 2.688 6.204 1.463 1.00 97.81 118 LEU A CA 1
ATOM 907 C C . LEU A 1 118 ? 2.907 5.746 2.913 1.00 97.81 118 LEU A C 1
ATOM 909 O O . LEU A 1 118 ? 1.923 5.662 3.651 1.00 97.81 118 LEU A O 1
ATOM 913 N N . CYS A 1 119 ? 4.148 5.492 3.350 1.00 98.44 119 CYS A N 1
ATOM 914 C CA . CYS A 1 119 ? 4.432 5.181 4.757 1.00 98.44 119 CYS A CA 1
ATOM 915 C C . CYS A 1 119 ? 4.044 6.352 5.662 1.00 98.44 119 CYS A C 1
ATOM 917 O O . CYS A 1 119 ? 3.287 6.144 6.607 1.00 98.44 119 CYS A O 1
ATOM 919 N N . ASP A 1 120 ? 4.435 7.583 5.329 1.00 98.06 120 ASP A N 1
ATOM 920 C CA . ASP A 1 120 ? 4.083 8.772 6.115 1.00 98.06 120 ASP A CA 1
ATOM 921 C C . ASP A 1 120 ? 2.562 8.889 6.318 1.00 98.06 120 ASP A C 1
ATOM 923 O O . ASP A 1 120 ? 2.058 9.116 7.425 1.00 98.06 120 ASP A O 1
ATOM 927 N N . LEU A 1 121 ? 1.786 8.679 5.249 1.00 97.69 121 LEU A N 1
ATOM 928 C CA . LEU A 1 121 ? 0.326 8.685 5.331 1.00 97.69 121 LEU A CA 1
ATOM 929 C C . LEU A 1 121 ? -0.216 7.520 6.165 1.00 97.69 121 LEU A C 1
ATOM 931 O O . LEU A 1 121 ? -1.199 7.695 6.894 1.00 97.69 121 LEU A O 1
ATOM 935 N N . LEU A 1 122 ? 0.378 6.334 6.059 1.00 98.31 122 LEU A N 1
ATOM 936 C CA . LEU A 1 122 ? -0.017 5.167 6.841 1.00 98.31 122 LEU A CA 1
ATOM 937 C C . LEU A 1 122 ? 0.279 5.365 8.328 1.00 98.31 122 LEU A C 1
ATOM 939 O O . LEU A 1 122 ? -0.609 5.102 9.132 1.00 98.31 122 LEU A O 1
ATOM 943 N N . GLU A 1 123 ? 1.435 5.915 8.699 1.00 97.81 123 GLU A N 1
ATOM 944 C CA . GLU A 1 123 ? 1.803 6.220 10.087 1.00 97.81 123 GLU A CA 1
ATOM 945 C C . GLU A 1 123 ? 0.792 7.178 10.737 1.00 97.81 123 GLU A C 1
ATOM 947 O O . GLU A 1 123 ? 0.265 6.916 11.827 1.00 97.81 123 GLU A O 1
ATOM 952 N N . VAL A 1 124 ? 0.425 8.252 10.029 1.00 96.56 124 VAL A N 1
ATOM 953 C CA . VAL A 1 124 ? -0.607 9.195 10.488 1.00 96.56 124 VAL A CA 1
ATOM 954 C C . VAL A 1 124 ? -1.947 8.486 10.713 1.00 96.56 124 VAL A C 1
ATOM 956 O O . VAL A 1 124 ? -2.650 8.761 11.693 1.00 96.56 124 VAL A O 1
ATOM 959 N N . ASN A 1 125 ? -2.325 7.565 9.824 1.00 96.19 125 ASN A N 1
ATOM 960 C CA . ASN A 1 125 ? -3.585 6.836 9.947 1.00 96.19 125 ASN A CA 1
A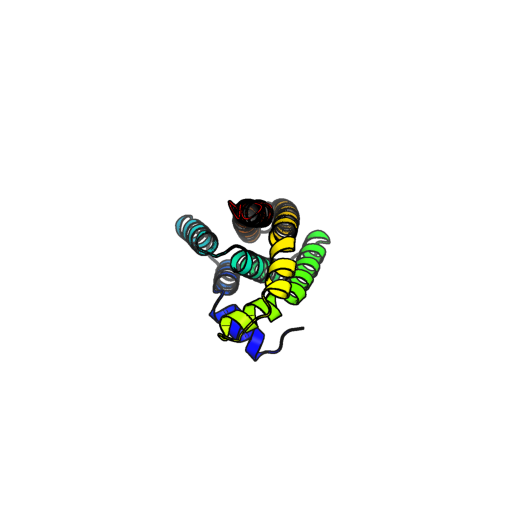TOM 961 C C . ASN A 1 125 ? -3.528 5.709 10.995 1.00 96.19 125 ASN A C 1
ATOM 963 O O . ASN A 1 125 ? -4.551 5.446 11.628 1.00 96.19 125 ASN A O 1
ATOM 967 N N . THR A 1 126 ? -2.364 5.119 11.276 1.00 97.06 126 THR A N 1
ATOM 968 C CA . THR A 1 126 ? -2.152 4.222 12.425 1.00 97.06 126 THR A CA 1
ATOM 969 C C . THR A 1 126 ? -2.498 4.944 13.722 1.00 97.06 126 THR A C 1
ATOM 971 O O . THR A 1 126 ? -3.311 4.455 14.510 1.00 97.06 126 THR A O 1
ATOM 974 N N . ALA A 1 127 ? -1.967 6.156 13.916 1.00 94.00 127 ALA A N 1
ATOM 975 C CA . ALA A 1 127 ? -2.262 6.967 15.096 1.00 94.00 127 ALA A CA 1
ATOM 976 C C . ALA A 1 127 ? -3.757 7.331 15.203 1.00 94.00 127 ALA A C 1
ATOM 978 O O . ALA A 1 127 ? -4.328 7.307 16.296 1.00 94.00 127 ALA A O 1
ATOM 979 N N . PHE A 1 128 ? -4.412 7.628 14.074 1.00 93.25 128 PHE A N 1
ATOM 980 C CA . PHE A 1 128 ? -5.857 7.876 14.027 1.00 93.25 128 PHE A CA 1
ATOM 981 C C . PHE A 1 128 ? -6.671 6.648 14.473 1.00 93.25 128 PHE A C 1
ATOM 983 O O 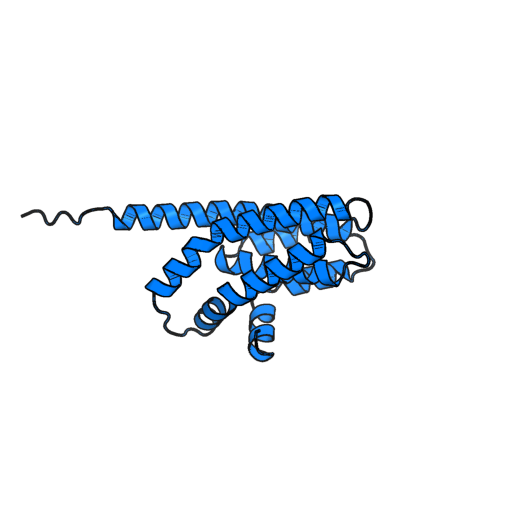. PHE A 1 128 ? -7.587 6.763 15.297 1.00 93.25 128 PHE A O 1
ATOM 990 N N . PHE A 1 129 ? -6.328 5.466 13.958 1.00 94.94 129 PHE A N 1
ATOM 991 C CA . PHE A 1 129 ? -7.060 4.235 14.232 1.00 94.94 129 PHE A CA 1
ATOM 992 C C . PHE A 1 129 ? -6.768 3.625 15.601 1.00 94.94 129 PHE A C 1
ATOM 994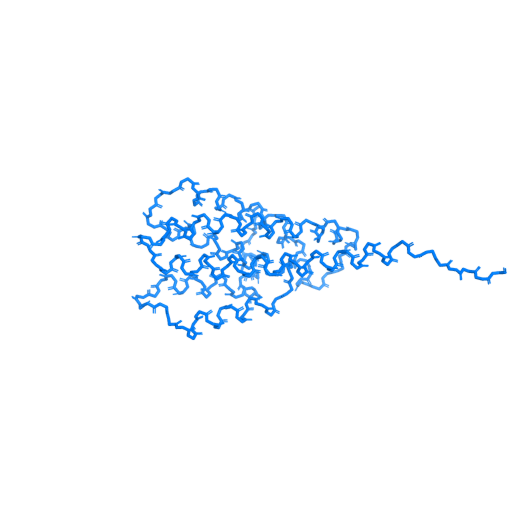 O O . PHE A 1 129 ? -7.646 2.951 16.133 1.00 94.94 129 PHE A O 1
ATOM 1001 N N . ALA A 1 130 ? -5.616 3.898 16.219 1.00 92.56 130 ALA A N 1
ATOM 1002 C CA . ALA A 1 130 ? -5.191 3.273 17.478 1.00 92.56 130 ALA A CA 1
ATOM 1003 C C . ALA A 1 130 ? -6.243 3.314 18.608 1.00 92.56 130 ALA A C 1
ATOM 1005 O O . ALA A 1 130 ? -6.276 2.435 19.466 1.00 92.56 130 ALA A O 1
ATOM 1006 N N . SER A 1 131 ? -7.121 4.323 18.609 1.00 86.19 131 SER A N 1
ATOM 1007 C CA . SER A 1 131 ? -8.195 4.485 19.602 1.00 86.19 131 SER A CA 1
ATOM 1008 C C . SER A 1 131 ? -9.599 4.086 19.122 1.00 86.19 131 SER A C 1
ATOM 1010 O O . SER A 1 131 ? -10.511 4.010 19.944 1.00 86.19 131 SER A O 1
ATOM 1012 N N . HIS A 1 132 ? -9.785 3.823 17.826 1.00 87.06 132 HIS A N 1
ATOM 1013 C CA . HIS A 1 132 ? -11.099 3.601 17.206 1.00 87.06 132 HIS A CA 1
ATOM 1014 C C . HIS A 1 132 ? -11.244 2.203 16.602 1.00 87.06 132 HIS A C 1
ATOM 1016 O O . HIS A 1 132 ? -12.305 1.594 16.708 1.00 87.06 132 HIS A O 1
ATOM 1022 N N . ASP A 1 133 ? -10.183 1.711 15.970 1.00 93.31 133 ASP A N 1
ATOM 1023 C CA . ASP A 1 133 ? -10.138 0.436 15.269 1.00 93.31 133 ASP A CA 1
ATOM 1024 C C . ASP A 1 133 ? -8.708 -0.130 15.352 1.00 93.31 133 ASP A C 1
ATOM 1026 O O . ASP A 1 133 ? -7.873 0.127 14.480 1.00 93.31 133 ASP A O 1
ATOM 1030 N N . PRO A 1 134 ? -8.390 -0.890 16.416 1.00 92.50 134 PRO A N 1
ATOM 1031 C CA . PRO A 1 134 ? -7.054 -1.449 16.611 1.00 92.50 134 PRO A CA 1
ATOM 1032 C C . PRO A 1 134 ? -6.603 -2.358 15.465 1.00 92.50 134 PRO A C 1
ATOM 1034 O O . PRO A 1 134 ? -5.405 -2.509 15.240 1.00 92.50 134 PRO A O 1
ATOM 1037 N N . LYS A 1 135 ? -7.547 -2.957 14.729 1.00 94.19 135 LYS A N 1
ATOM 1038 C CA . LYS A 1 135 ? -7.231 -3.830 13.604 1.00 94.19 135 LYS A CA 1
ATOM 1039 C C . LYS A 1 135 ? -6.784 -3.017 12.396 1.00 94.19 135 LYS A C 1
ATOM 1041 O O . LYS A 1 135 ? -5.739 -3.312 11.825 1.00 94.19 135 LYS A O 1
ATOM 1046 N N . ALA A 1 136 ? -7.534 -1.973 12.041 1.00 95.62 136 ALA A N 1
ATOM 1047 C CA . ALA A 1 136 ? -7.113 -1.043 10.997 1.00 95.62 136 ALA A CA 1
ATOM 1048 C C . ALA A 1 136 ? -5.778 -0.368 11.352 1.00 95.62 136 ALA A C 1
ATOM 1050 O O . ALA A 1 136 ? -4.936 -0.198 10.474 1.00 95.62 136 ALA A O 1
ATOM 1051 N N . ALA A 1 137 ? -5.549 -0.052 12.633 1.00 96.25 137 ALA A N 1
ATOM 1052 C CA . ALA A 1 137 ? -4.271 0.483 13.104 1.00 96.25 137 ALA A CA 1
ATOM 1053 C C . ALA A 1 137 ? -3.110 -0.493 12.858 1.00 96.25 137 ALA A C 1
ATOM 1055 O O . ALA A 1 137 ? -2.122 -0.107 12.241 1.00 96.25 137 ALA A O 1
ATOM 1056 N N . ALA A 1 138 ? -3.252 -1.756 13.274 1.00 96.75 138 ALA A N 1
ATOM 1057 C CA . ALA A 1 138 ? -2.226 -2.778 13.070 1.00 96.75 138 ALA A CA 1
ATOM 1058 C C . ALA A 1 138 ? -1.945 -3.025 11.579 1.00 96.75 138 ALA A C 1
ATOM 1060 O O . ALA A 1 138 ? -0.796 -3.153 11.171 1.00 96.75 138 ALA A O 1
ATOM 1061 N N . LEU A 1 139 ? -2.980 -3.033 10.734 1.00 97.88 139 LEU A N 1
ATOM 1062 C CA . LEU A 1 139 ? -2.801 -3.164 9.287 1.00 97.88 139 LEU A CA 1
ATOM 1063 C C . LEU A 1 139 ? -2.055 -1.961 8.692 1.00 97.88 139 LEU A C 1
ATOM 1065 O O . LEU A 1 139 ? -1.133 -2.161 7.907 1.00 97.88 139 LEU A O 1
ATOM 1069 N N . CYS A 1 140 ? -2.397 -0.727 9.080 1.00 97.88 140 CYS A N 1
ATOM 1070 C CA . CYS A 1 140 ? -1.649 0.462 8.658 1.00 97.88 140 CYS A CA 1
ATOM 1071 C C . CYS A 1 140 ? -0.178 0.401 9.094 1.00 97.88 140 CYS A C 1
ATOM 1073 O O . CYS A 1 140 ? 0.702 0.751 8.311 1.00 97.88 140 CYS A O 1
ATOM 1075 N N . GLU A 1 141 ? 0.096 -0.078 10.308 1.00 98.25 141 GLU A N 1
ATOM 1076 C CA . GLU A 1 141 ? 1.455 -0.251 10.826 1.00 98.25 141 GLU A CA 1
ATOM 1077 C C . GLU A 1 141 ? 2.259 -1.260 9.995 1.00 98.25 141 GLU A C 1
ATOM 1079 O O . GLU A 1 141 ? 3.350 -0.929 9.528 1.00 98.25 141 GLU A O 1
ATOM 1084 N N . ILE A 1 142 ? 1.695 -2.444 9.725 1.00 98.38 142 ILE A N 1
ATOM 1085 C CA . ILE A 1 142 ? 2.320 -3.465 8.869 1.00 98.38 142 ILE A CA 1
ATOM 1086 C C . ILE A 1 142 ? 2.639 -2.878 7.490 1.00 98.38 142 ILE A C 1
ATOM 1088 O O . ILE A 1 142 ? 3.757 -3.017 6.992 1.00 98.38 142 ILE A O 1
ATOM 1092 N N . LEU A 1 143 ? 1.660 -2.206 6.878 1.00 98.50 143 LEU A N 1
ATOM 1093 C CA . LEU A 1 143 ? 1.811 -1.598 5.561 1.00 98.50 143 LEU A CA 1
ATOM 1094 C C . LEU A 1 143 ? 2.879 -0.493 5.548 1.00 98.50 143 LEU A C 1
ATOM 1096 O O . LEU A 1 143 ? 3.646 -0.442 4.591 1.00 98.50 143 LEU A O 1
ATOM 1100 N N . CYS A 1 144 ? 2.978 0.348 6.586 1.00 98.50 144 CYS A N 1
ATOM 1101 C CA . CYS A 1 144 ? 4.015 1.387 6.657 1.00 98.50 144 CYS A CA 1
ATOM 1102 C C . CYS A 1 144 ? 5.401 0.762 6.800 1.00 98.50 144 CYS A C 1
ATOM 1104 O O . CYS A 1 144 ? 6.291 1.075 6.017 1.00 98.50 144 CYS A O 1
ATOM 1106 N N . ILE A 1 145 ? 5.582 -0.193 7.720 1.00 98.44 145 ILE A N 1
ATOM 1107 C CA . ILE A 1 145 ? 6.869 -0.887 7.890 1.00 98.44 145 ILE A CA 1
ATOM 1108 C C . ILE A 1 145 ? 7.349 -1.461 6.552 1.00 98.44 145 ILE A C 1
ATOM 1110 O O . ILE A 1 145 ? 8.517 -1.320 6.192 1.00 98.44 145 ILE A O 1
ATOM 1114 N N . GLN A 1 146 ? 6.442 -2.083 5.795 1.00 98.50 146 GLN A N 1
ATOM 1115 C CA . GLN A 1 146 ? 6.780 -2.641 4.491 1.00 98.50 146 GLN A CA 1
ATOM 1116 C C . GLN A 1 146 ? 7.025 -1.570 3.430 1.00 98.50 146 GLN A C 1
ATOM 1118 O O . GLN A 1 146 ? 7.931 -1.749 2.619 1.00 98.50 146 GLN A O 1
ATOM 1123 N N . ALA A 1 147 ? 6.270 -0.470 3.440 1.00 98.50 147 ALA A N 1
ATOM 1124 C CA . ALA A 1 147 ? 6.488 0.646 2.530 1.00 98.50 147 ALA A CA 1
ATOM 1125 C C . ALA A 1 147 ? 7.888 1.244 2.724 1.00 98.50 147 ALA A C 1
ATOM 1127 O O . ALA A 1 147 ? 8.661 1.293 1.772 1.00 98.50 147 ALA A O 1
ATOM 1128 N N . GLY A 1 148 ? 8.266 1.562 3.966 1.00 98.12 148 GLY A N 1
ATOM 1129 C CA . GLY A 1 148 ? 9.603 2.066 4.284 1.00 98.12 148 GLY A CA 1
ATOM 1130 C C . GLY A 1 148 ? 10.717 1.069 3.943 1.00 98.12 148 GLY A C 1
ATOM 1131 O O . GLY A 1 148 ? 11.737 1.448 3.376 1.00 98.12 148 GLY A O 1
ATOM 1132 N N . ALA A 1 149 ? 10.521 -0.226 4.215 1.00 97.94 149 ALA A N 1
ATOM 1133 C CA . ALA A 1 149 ? 11.508 -1.245 3.853 1.00 97.94 149 ALA A CA 1
ATOM 1134 C C . ALA A 1 149 ? 11.712 -1.354 2.330 1.00 97.94 149 ALA A C 1
ATOM 1136 O O . ALA A 1 149 ? 12.847 -1.457 1.869 1.00 97.94 149 ALA A O 1
ATOM 1137 N N . HIS A 1 150 ? 10.633 -1.317 1.543 1.00 98.06 150 HIS A N 1
ATOM 1138 C CA . HIS A 1 150 ? 10.734 -1.398 0.084 1.00 98.06 150 HIS A CA 1
ATOM 1139 C C . HIS A 1 150 ? 11.231 -0.100 -0.546 1.00 98.06 150 HIS A C 1
ATOM 1141 O O . HIS A 1 150 ? 11.853 -0.180 -1.602 1.00 98.06 150 HIS A O 1
ATOM 1147 N N . ALA A 1 151 ? 11.003 1.056 0.089 1.00 97.62 151 ALA A N 1
ATOM 1148 C CA . ALA A 1 151 ? 11.598 2.316 -0.339 1.00 97.62 151 ALA A CA 1
ATOM 1149 C C . ALA A 1 151 ? 13.124 2.186 -0.340 1.00 97.62 151 ALA A C 1
ATOM 1151 O O . ALA A 1 151 ? 13.735 2.303 -1.394 1.00 97.62 151 ALA A O 1
ATOM 1152 N N . LEU A 1 152 ? 13.714 1.762 0.785 1.00 96.06 152 LEU A N 1
ATOM 1153 C CA . LEU A 1 152 ? 15.163 1.542 0.904 1.00 96.06 152 LEU A CA 1
ATOM 1154 C C . LEU A 1 152 ? 15.703 0.534 -0.124 1.00 96.06 152 LEU A C 1
ATOM 1156 O O . LEU A 1 152 ? 16.780 0.727 -0.684 1.00 96.06 152 LEU A O 1
ATOM 1160 N N . ILE A 1 153 ? 14.965 -0.551 -0.386 1.00 93.88 153 ILE A N 1
ATOM 1161 C CA . ILE A 1 153 ? 15.351 -1.535 -1.412 1.00 93.88 153 ILE A CA 1
ATOM 1162 C C . ILE A 1 153 ? 15.344 -0.895 -2.809 1.00 93.88 153 ILE A C 1
ATOM 1164 O O . ILE A 1 153 ? 16.247 -1.152 -3.605 1.00 93.88 153 ILE A O 1
ATOM 1168 N N . ALA A 1 154 ? 14.328 -0.087 -3.118 1.00 92.75 154 ALA A N 1
ATOM 1169 C CA . ALA A 1 154 ? 14.202 0.586 -4.404 1.00 92.75 154 ALA A CA 1
ATOM 1170 C C . ALA A 1 154 ? 15.277 1.666 -4.600 1.00 92.75 154 ALA A C 1
ATOM 1172 O O . ALA A 1 154 ? 15.853 1.738 -5.684 1.00 92.75 154 ALA A O 1
ATOM 1173 N N . GLU A 1 155 ? 15.585 2.454 -3.565 1.00 92.31 155 GLU A N 1
ATOM 1174 C CA . GLU A 1 155 ? 16.660 3.457 -3.596 1.00 92.31 155 GLU A CA 1
ATOM 1175 C C . GLU A 1 155 ? 18.008 2.821 -3.920 1.00 92.31 155 GLU A C 1
ATOM 1177 O O . GLU A 1 155 ? 18.713 3.289 -4.812 1.00 92.31 155 GLU A O 1
ATOM 1182 N N . GLU A 1 156 ? 18.349 1.724 -3.237 1.00 89.25 156 GLU A N 1
ATOM 1183 C CA . GLU A 1 156 ? 19.604 1.014 -3.478 1.00 89.25 156 GLU A CA 1
ATOM 1184 C C . GLU A 1 156 ? 19.662 0.476 -4.914 1.00 89.25 156 GLU A C 1
ATOM 1186 O O . GLU A 1 156 ? 20.680 0.603 -5.590 1.00 89.25 156 GLU A O 1
ATOM 1191 N N . PHE A 1 157 ? 18.556 -0.080 -5.418 1.00 84.62 157 PHE A N 1
ATOM 1192 C CA . PHE A 1 157 ? 18.493 -0.597 -6.784 1.00 84.62 157 PHE A CA 1
ATOM 1193 C C . PHE A 1 157 ? 18.704 0.499 -7.839 1.00 84.62 157 PHE A C 1
ATOM 1195 O O . PHE A 1 157 ? 19.460 0.294 -8.789 1.00 84.62 157 PHE A O 1
ATOM 1202 N N . ILE A 1 158 ? 18.084 1.670 -7.660 1.00 83.44 158 ILE A N 1
ATOM 1203 C CA . ILE A 1 158 ? 18.277 2.826 -8.548 1.00 83.44 158 ILE A CA 1
ATOM 1204 C C . ILE A 1 158 ? 19.717 3.335 -8.452 1.00 83.44 158 ILE A C 1
ATOM 1206 O O . ILE A 1 158 ? 20.357 3.547 -9.479 1.00 83.44 158 ILE A O 1
ATOM 1210 N N . GLY A 1 159 ? 20.259 3.450 -7.236 1.00 79.81 159 GLY A N 1
ATOM 1211 C CA . GLY A 1 159 ? 21.638 3.876 -7.016 1.00 79.81 159 GLY A CA 1
ATOM 1212 C C . GLY A 1 159 ? 22.663 2.965 -7.697 1.00 79.81 159 GLY A C 1
ATOM 1213 O O . GLY A 1 159 ? 23.656 3.451 -8.233 1.00 79.81 159 GLY A O 1
ATOM 1214 N N . VAL A 1 160 ? 22.434 1.649 -7.729 1.00 76.12 160 VAL A N 1
ATOM 1215 C CA . VAL A 1 160 ? 23.295 0.709 -8.468 1.00 76.12 160 VAL A CA 1
ATOM 1216 C C . VAL A 1 160 ? 23.217 0.952 -9.978 1.00 76.12 160 VAL A C 1
ATOM 1218 O O . VAL A 1 160 ? 24.260 1.028 -10.624 1.00 76.12 160 VAL A O 1
ATOM 1221 N N . ILE A 1 161 ? 22.014 1.123 -10.537 1.00 71.69 161 ILE A N 1
ATOM 1222 C CA . ILE A 1 161 ? 21.830 1.348 -11.981 1.00 71.69 161 ILE A CA 1
ATOM 1223 C C . ILE A 1 161 ? 22.480 2.661 -12.431 1.00 71.69 161 ILE A C 1
ATOM 1225 O O . ILE A 1 161 ? 23.169 2.680 -13.452 1.00 71.69 161 ILE A O 1
ATOM 1229 N N . ASP A 1 162 ? 22.307 3.738 -11.662 1.00 69.19 162 ASP A N 1
ATOM 1230 C CA . ASP A 1 162 ? 22.913 5.038 -11.967 1.00 69.19 162 ASP A CA 1
ATOM 1231 C C . ASP A 1 162 ? 24.449 4.962 -11.955 1.00 69.19 162 ASP A C 1
ATOM 1233 O O . ASP A 1 162 ? 25.108 5.500 -12.843 1.00 69.19 162 ASP A O 1
ATOM 1237 N N . ASN A 1 163 ? 25.032 4.236 -10.995 1.00 68.88 163 ASN A N 1
ATOM 1238 C CA . ASN A 1 163 ? 26.484 4.063 -10.910 1.00 68.88 163 ASN A CA 1
ATOM 1239 C C . ASN A 1 163 ? 27.055 3.201 -12.053 1.00 68.88 163 ASN A C 1
ATOM 1241 O O . ASN A 1 163 ? 28.164 3.466 -12.517 1.00 68.88 163 ASN A O 1
ATOM 1245 N N . GLU A 1 164 ? 26.324 2.186 -12.526 1.00 62.19 164 GLU A N 1
ATOM 1246 C CA . GLU A 1 164 ? 26.742 1.356 -13.668 1.00 62.19 164 GLU A CA 1
ATOM 1247 C C . GLU A 1 164 ? 26.666 2.111 -15.009 1.00 62.19 164 GLU A C 1
ATOM 1249 O O . GLU A 1 164 ? 27.446 1.829 -15.921 1.00 62.19 164 GLU A O 1
ATOM 1254 N N . ALA A 1 165 ? 25.770 3.096 -15.138 1.00 59.84 165 ALA A N 1
ATOM 1255 C CA . ALA A 1 165 ? 25.665 3.942 -16.329 1.00 59.84 165 ALA A CA 1
ATOM 1256 C C . ALA A 1 165 ? 26.834 4.940 -16.478 1.00 59.84 165 ALA A C 1
ATOM 1258 O O . ALA A 1 165 ? 27.116 5.393 -17.592 1.00 59.84 165 ALA A O 1
ATOM 1259 N N . ASP A 1 166 ? 27.525 5.249 -15.377 1.00 55.69 166 ASP A N 1
ATOM 1260 C CA . ASP A 1 166 ? 28.620 6.221 -15.306 1.00 55.69 166 ASP A CA 1
ATOM 1261 C C . ASP A 1 166 ? 30.029 5.602 -15.444 1.00 55.69 166 ASP A C 1
ATOM 1263 O O . ASP A 1 166 ? 31.015 6.346 -15.491 1.00 55.69 166 ASP A O 1
ATOM 1267 N N . GLU A 1 167 ? 30.178 4.274 -15.566 1.00 52.56 167 GLU A N 1
ATOM 1268 C CA . GLU A 1 167 ? 31.483 3.670 -15.870 1.00 52.56 167 GLU A CA 1
ATOM 1269 C C . GLU A 1 167 ? 31.835 3.829 -17.367 1.00 52.56 167 GLU A C 1
ATOM 1271 O O . GLU A 1 167 ? 31.214 3.201 -18.234 1.00 52.56 167 GLU A O 1
ATOM 1276 N N . PRO A 1 168 ? 32.859 4.630 -17.735 1.00 51.28 168 PRO A N 1
ATOM 1277 C CA . PRO A 1 168 ? 33.309 4.691 -19.115 1.00 51.28 168 PRO A CA 1
ATOM 1278 C C . PRO A 1 168 ? 33.892 3.335 -19.515 1.00 51.28 168 PRO A C 1
ATOM 1280 O O . PRO A 1 168 ? 34.830 2.838 -18.891 1.00 51.28 168 PRO A O 1
ATOM 1283 N N . VAL A 1 169 ? 33.379 2.762 -20.605 1.00 55.84 169 VAL A N 1
ATOM 1284 C CA . VAL A 1 169 ? 33.991 1.597 -21.250 1.00 55.84 169 VAL A CA 1
ATOM 1285 C C . VAL A 1 169 ? 35.412 1.979 -21.670 1.00 55.84 169 VAL A C 1
ATOM 1287 O O . VAL A 1 169 ? 35.608 2.709 -22.646 1.00 55.84 169 VAL A O 1
ATOM 1290 N N . ASP A 1 170 ? 36.407 1.496 -20.923 1.00 52.84 170 ASP A N 1
ATOM 1291 C CA . ASP A 1 170 ? 37.819 1.585 -21.287 1.00 52.84 170 ASP A CA 1
ATOM 1292 C C . ASP A 1 170 ? 38.061 0.704 -22.516 1.00 52.84 170 ASP A C 1
ATOM 1294 O O . ASP A 1 170 ? 38.383 -0.485 -22.438 1.00 52.84 170 ASP A O 1
ATOM 1298 N N . PHE A 1 171 ? 37.863 1.289 -23.695 1.00 49.81 171 PHE A N 1
ATOM 1299 C CA . PHE A 1 171 ? 38.438 0.761 -24.918 1.00 49.81 171 PHE A CA 1
ATOM 1300 C C . PHE A 1 171 ? 39.935 1.044 -24.859 1.00 49.81 171 PHE A C 1
ATOM 1302 O O . PHE A 1 171 ? 40.402 2.020 -25.441 1.00 49.81 171 PHE A O 1
ATOM 1309 N N . GLY A 1 172 ? 40.678 0.204 -24.138 1.00 53.41 172 GLY A N 1
ATOM 1310 C CA . GLY A 1 172 ? 42.132 0.233 -24.159 1.00 53.41 172 GLY A CA 1
ATOM 1311 C C . GLY A 1 172 ? 42.624 0.120 -25.605 1.00 53.41 172 GLY A C 1
ATOM 1312 O O . GLY A 1 172 ? 42.566 -0.961 -26.199 1.00 53.41 172 GLY A O 1
ATOM 1313 N N . VAL A 1 173 ? 43.072 1.245 -26.172 1.00 43.44 173 VAL A N 1
ATOM 1314 C CA . VAL A 1 173 ? 43.779 1.335 -27.459 1.00 43.44 173 VAL A CA 1
ATOM 1315 C C . VAL A 1 173 ? 45.209 1.781 -27.208 1.00 43.44 173 VAL A C 1
ATOM 1317 O O . VAL A 1 173 ? 45.394 2.809 -26.519 1.00 43.44 173 VAL A O 1
#

Secondary structure (DSSP, 8-state):
---HHHHHHHHHH--HHHHHHHHHH-SSPPPHHHHHHHHHHHHTS-HHHHHHHHHHHHHHHHHH-SS--HHHHHHHHHHHHHHHHHHHHHHHHTTT----HHHHHHHHHTHHHHHHHHHHHHHHHHHHHTTT-HHHHHHHHHHHHHHHHHHHHHHHHHHHHHHHHT-------

pLDDT: mean 88.87, std 11.65, range [43.44, 98.5]

Foldseek 3Di:
DDDPVLVVLLCVVLVLLVLLLVLLPDPDAQDPVSLVVSLVSLLPDALLNSLLSLLSNLLSLLVSDPDDDPLSVVSNVLSVVSCVLRSVVVSCVVVVHDDDPVSVLVSLVCSLVSLQVNLVSLCVVLVVCVVPPPSSNSSSVSSSVSSNVNSVVSVVVNVVVVVVVPDPDPPPD